Protein AF-A0A4P9WZ65-F1 (afdb_monomer_lite)

InterPro domains:
  IPR007653 Signal peptidase complex subunit 3 [PF04573] (3-89)
  IPR007653 Signal peptidase complex subunit 3 [PTHR12804] (3-89)

pLDDT: mean 87.46, std 10.68, range [58.69, 96.69]

Radius of gyration: 15.25 Å; chains: 1; bounding box: 38×19×44 Å

Structure (mmCIF, N/CA/C/O backbone):
data_AF-A0A4P9WZ65-F1
#
_entry.id   AF-A0A4P9WZ65-F1
#
loop_
_atom_site.group_PDB
_atom_site.id
_atom_site.type_symbol
_atom_site.label_atom_id
_atom_site.label_alt_id
_atom_site.label_comp_id
_atom_site.label_asym_id
_atom_site.label_entity_id
_atom_site.label_seq_id
_atom_site.pdbx_PDB_ins_code
_atom_site.Cartn_x
_atom_site.Cartn_y
_atom_site.Cartn_z
_atom_site.occupancy
_atom_site.B_iso_or_equiv
_atom_site.auth_seq_id
_atom_site.auth_comp_id
_atom_site.auth_asym_id
_atom_site.auth_atom_id
_atom_site.pdbx_PDB_model_num
ATOM 1 N N . VAL A 1 1 ? 3.921 7.017 -14.989 1.00 77.25 1 VAL A N 1
ATOM 2 C CA . VAL A 1 1 ? 3.384 5.637 -14.981 1.00 77.25 1 VAL A CA 1
ATOM 3 C C . VAL A 1 1 ? 1.982 5.686 -14.401 1.00 77.25 1 VAL A C 1
ATOM 5 O O . VAL A 1 1 ? 1.767 6.466 -13.479 1.00 77.25 1 VAL A O 1
ATOM 8 N N . TRP A 1 2 ? 1.046 4.935 -14.978 1.00 88.38 2 TRP A N 1
ATOM 9 C CA . TRP A 1 2 ? -0.325 4.812 -14.478 1.00 88.38 2 TRP A CA 1
ATOM 10 C C . TRP A 1 2 ? -0.611 3.341 -14.198 1.00 88.38 2 TRP A C 1
ATOM 12 O O . TRP A 1 2 ? -0.175 2.495 -14.978 1.00 88.38 2 TRP A O 1
ATOM 22 N N . PHE A 1 3 ? -1.329 3.039 -13.122 1.00 90.50 3 PHE A N 1
ATOM 23 C CA . PHE A 1 3 ? -1.683 1.666 -12.768 1.00 90.50 3 PHE A CA 1
ATOM 24 C C . PHE A 1 3 ? -3.120 1.566 -12.255 1.00 90.50 3 PHE A C 1
ATOM 26 O O . PHE A 1 3 ? -3.743 2.562 -11.885 1.00 90.50 3 PHE A O 1
ATOM 33 N N . ASN A 1 4 ? -3.644 0.343 -12.268 1.00 93.38 4 ASN A N 1
ATOM 34 C CA . ASN A 1 4 ? -4.906 -0.007 -11.632 1.00 93.38 4 ASN A CA 1
ATOM 35 C C . ASN A 1 4 ? -4.603 -0.952 -10.470 1.00 93.38 4 ASN A C 1
ATOM 37 O O . ASN A 1 4 ? -3.708 -1.790 -10.584 1.00 93.38 4 ASN A O 1
ATOM 41 N N . LEU A 1 5 ? -5.350 -0.829 -9.380 1.00 93.81 5 LEU A N 1
ATOM 42 C CA . LEU A 1 5 ? -5.218 -1.669 -8.198 1.00 93.81 5 LEU A CA 1
ATOM 43 C C . LEU A 1 5 ? -6.611 -2.046 -7.695 1.00 93.81 5 LEU A C 1
ATOM 45 O O . LEU A 1 5 ? -7.410 -1.160 -7.407 1.00 93.81 5 LEU A O 1
ATOM 49 N N . ASP A 1 6 ? -6.885 -3.342 -7.567 1.00 95.50 6 ASP A N 1
ATOM 50 C CA . ASP A 1 6 ? -8.035 -3.859 -6.817 1.00 95.50 6 ASP A CA 1
ATOM 51 C C . ASP A 1 6 ? -7.503 -4.816 -5.752 1.00 95.50 6 ASP A C 1
ATOM 53 O O . ASP A 1 6 ? -6.991 -5.890 -6.071 1.00 95.50 6 ASP A O 1
ATOM 57 N N . ALA A 1 7 ? -7.554 -4.385 -4.496 1.00 94.44 7 ALA A N 1
ATOM 58 C CA . ALA A 1 7 ? -7.049 -5.142 -3.363 1.00 94.44 7 ALA A CA 1
ATOM 59 C C . ALA A 1 7 ? -8.018 -5.057 -2.184 1.00 94.44 7 ALA A C 1
ATOM 61 O O . ALA A 1 7 ? -8.517 -3.988 -1.824 1.00 94.44 7 ALA A O 1
ATOM 62 N N . ASP A 1 8 ? -8.264 -6.207 -1.562 1.00 95.88 8 ASP A N 1
ATOM 63 C CA . ASP A 1 8 ? -9.082 -6.315 -0.363 1.00 95.88 8 ASP A CA 1
ATOM 64 C C . ASP A 1 8 ? -8.194 -6.559 0.855 1.00 95.88 8 ASP A C 1
ATOM 66 O O . ASP A 1 8 ? -7.736 -7.675 1.099 1.00 95.88 8 ASP A O 1
ATOM 70 N N . LEU A 1 9 ? -7.935 -5.492 1.608 1.00 95.56 9 LEU A N 1
ATOM 71 C CA . LEU A 1 9 ? -7.079 -5.520 2.788 1.00 95.56 9 LEU A CA 1
ATOM 72 C C . LEU A 1 9 ? -7.871 -5.652 4.093 1.00 95.56 9 LEU A C 1
ATOM 74 O O . LEU A 1 9 ? -7.275 -5.706 5.168 1.00 95.56 9 LEU A O 1
ATOM 78 N N . ARG A 1 10 ? -9.207 -5.737 4.023 1.00 96.06 10 ARG A N 1
ATOM 79 C CA . ARG A 1 10 ? -10.078 -5.893 5.199 1.00 96.06 10 ARG A CA 1
ATOM 80 C C . ARG A 1 10 ? -9.684 -7.076 6.097 1.00 96.06 10 ARG A C 1
ATOM 82 O O . ARG A 1 10 ? -9.712 -6.885 7.310 1.00 96.06 10 ARG A O 1
ATOM 89 N N . PRO A 1 11 ? -9.257 -8.247 5.573 1.00 95.69 11 PRO A N 1
ATOM 90 C CA . PRO A 1 11 ? -8.854 -9.375 6.419 1.00 95.69 11 PRO A CA 1
ATOM 91 C C . PRO A 1 11 ? -7.640 -9.105 7.323 1.00 95.69 11 PRO A C 1
ATOM 93 O O . PRO A 1 11 ? -7.439 -9.829 8.292 1.00 95.69 11 PRO A O 1
ATOM 96 N N . TRP A 1 12 ? -6.837 -8.076 7.028 1.00 93.00 12 TRP A N 1
ATOM 97 C CA . TRP A 1 12 ? -5.644 -7.716 7.808 1.00 93.00 12 TRP A CA 1
ATOM 98 C C . TRP A 1 12 ? -5.939 -6.778 8.983 1.00 93.00 12 TRP A C 1
ATOM 100 O O . TRP A 1 12 ? -5.055 -6.496 9.796 1.00 93.00 12 TRP A O 1
ATOM 110 N N . PHE A 1 13 ? -7.176 -6.297 9.101 1.00 94.06 13 PHE A N 1
ATOM 111 C CA . PHE A 1 13 ? -7.615 -5.543 10.263 1.00 94.06 13 PHE A CA 1
ATOM 112 C C . PHE A 1 13 ? -8.167 -6.484 11.331 1.00 94.06 13 PHE A C 1
ATOM 114 O O . PHE A 1 13 ? -9.197 -7.130 11.156 1.00 94.06 13 PHE A O 1
ATOM 121 N N . HIS A 1 14 ? -7.490 -6.511 12.473 1.00 92.62 14 HIS A N 1
ATOM 122 C CA . HIS A 1 14 ? -7.970 -7.137 13.698 1.00 92.62 14 HIS A CA 1
ATOM 123 C C . HIS A 1 14 ? -7.834 -6.158 14.868 1.00 92.62 14 HIS A C 1
ATOM 125 O O . HIS A 1 14 ? -7.410 -5.017 14.695 1.00 92.62 14 HIS A O 1
ATOM 131 N N . TRP A 1 15 ? -8.180 -6.601 16.079 1.00 93.12 15 TRP A N 1
ATOM 132 C CA . TRP A 1 15 ? -8.214 -5.754 17.279 1.00 93.12 15 TRP A CA 1
ATOM 133 C C . TRP A 1 15 ? -6.903 -4.999 17.572 1.00 93.12 15 TRP A C 1
ATOM 135 O O . TRP A 1 15 ? -6.944 -3.948 18.201 1.00 93.12 15 TRP A O 1
ATOM 145 N N . ASN A 1 16 ? -5.752 -5.512 17.118 1.00 93.75 16 ASN A N 1
ATOM 146 C CA . ASN A 1 16 ? -4.445 -4.886 17.332 1.00 93.75 16 ASN A CA 1
ATOM 147 C C . ASN A 1 16 ? -3.943 -4.115 16.100 1.00 93.75 16 ASN A C 1
ATOM 149 O O . ASN A 1 16 ? -2.864 -3.548 16.169 1.00 93.75 16 ASN A O 1
ATOM 153 N N . THR A 1 17 ? -4.669 -4.062 14.980 1.00 95.19 17 THR A N 1
ATOM 154 C CA . THR A 1 17 ? -4.218 -3.329 13.785 1.00 95.19 17 THR A CA 1
ATOM 155 C C . THR A 1 17 ? -4.515 -1.840 13.945 1.00 95.19 17 THR A C 1
ATOM 157 O O . THR A 1 17 ? -5.677 -1.435 13.975 1.00 95.19 17 THR A O 1
ATOM 160 N N . LYS A 1 18 ? -3.469 -1.010 14.020 1.00 95.06 18 LYS A N 1
ATOM 161 C CA . LYS A 1 18 ? -3.598 0.454 14.020 1.00 95.06 18 LYS A CA 1
ATOM 162 C C . LYS A 1 18 ? -3.764 1.002 12.615 1.00 95.06 18 LYS A C 1
ATOM 164 O O . LYS A 1 18 ? -4.636 1.824 12.362 1.00 95.06 18 LYS A O 1
ATOM 169 N N . GLN A 1 19 ? -2.888 0.569 11.720 1.00 96.19 19 GLN A N 1
ATOM 170 C CA . GLN A 1 19 ? -2.875 0.992 10.328 1.00 96.19 19 GLN A CA 1
ATOM 171 C C . GLN A 1 19 ? -2.153 -0.052 9.481 1.00 96.19 19 GLN A C 1
ATOM 173 O O . GLN A 1 19 ? -1.278 -0.770 9.9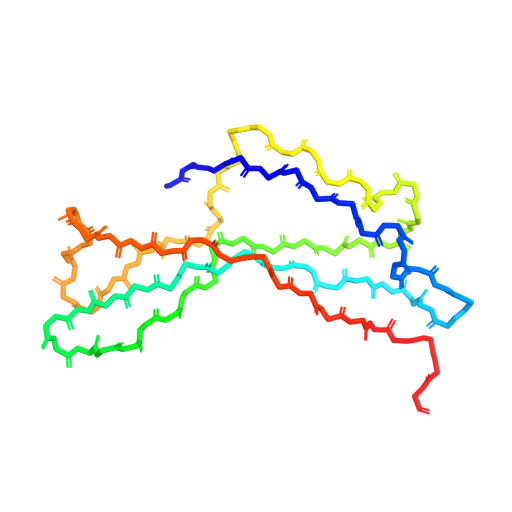69 1.00 96.19 19 GLN A O 1
ATOM 178 N N . 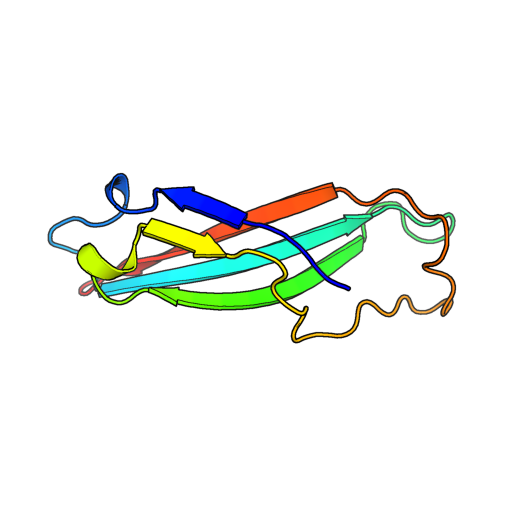LEU A 1 20 ? -2.49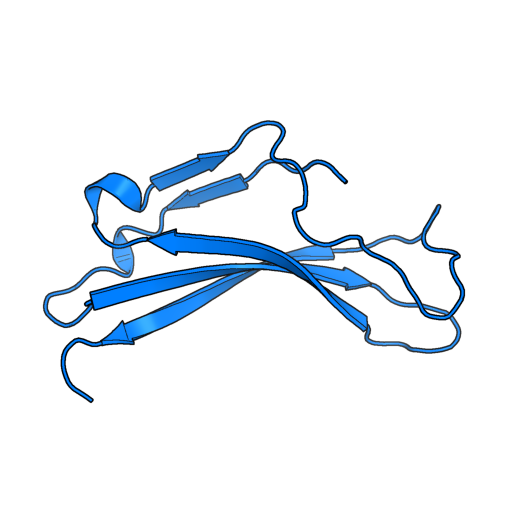5 -0.102 8.200 1.00 96.56 20 LEU A N 1
ATOM 179 C CA . LEU A 1 20 ? -1.707 -0.789 7.187 1.00 96.56 20 LEU A CA 1
ATOM 180 C C . LEU A 1 20 ? -0.951 0.261 6.386 1.00 96.56 20 LEU A C 1
ATOM 182 O O . LEU A 1 20 ? -1.554 1.211 5.885 1.00 96.56 20 LEU A O 1
ATOM 186 N N . HIS A 1 21 ? 0.358 0.089 6.263 1.00 96.69 21 HIS A N 1
ATOM 187 C CA . HIS A 1 21 ? 1.155 0.856 5.317 1.00 96.69 21 HIS A CA 1
ATOM 188 C C . HIS A 1 21 ? 1.289 0.033 4.041 1.00 96.69 21 HIS A C 1
ATOM 190 O O . HIS A 1 21 ? 1.929 -1.014 4.057 1.00 96.69 21 HIS A O 1
ATOM 196 N N . VAL A 1 22 ? 0.628 0.469 2.974 1.00 96.44 22 VAL A N 1
ATOM 197 C CA . VAL A 1 22 ? 0.521 -0.247 1.702 1.00 96.44 22 VAL A CA 1
ATOM 198 C C . VAL A 1 22 ? 1.385 0.463 0.680 1.00 96.44 22 VAL A C 1
ATOM 200 O O . VAL A 1 22 ? 1.350 1.686 0.606 1.00 96.44 22 VAL A O 1
ATOM 203 N N . TYR A 1 23 ? 2.133 -0.282 -0.121 1.00 95.62 23 TYR A N 1
ATOM 204 C CA . TYR A 1 23 ? 3.001 0.293 -1.134 1.00 95.62 23 TYR A CA 1
ATOM 205 C C . TYR A 1 23 ? 3.030 -0.579 -2.389 1.00 95.62 23 TYR A C 1
ATOM 207 O O . TYR A 1 23 ? 2.968 -1.808 -2.341 1.00 95.62 23 TYR A O 1
ATOM 215 N N . ALA A 1 24 ? 3.063 0.083 -3.541 1.00 94.50 24 ALA A N 1
ATOM 216 C CA . ALA A 1 24 ? 3.158 -0.551 -4.842 1.00 94.50 24 ALA A CA 1
ATOM 217 C C . ALA A 1 24 ? 4.611 -0.502 -5.316 1.00 94.50 24 ALA A C 1
ATOM 219 O O . ALA A 1 24 ? 5.202 0.575 -5.435 1.00 94.50 24 ALA A O 1
ATOM 220 N N . VAL A 1 25 ? 5.174 -1.670 -5.603 1.00 93.19 25 VAL A N 1
ATOM 221 C CA . VAL A 1 25 ? 6.575 -1.856 -5.981 1.00 93.19 25 VAL A CA 1
ATOM 222 C C . VAL A 1 25 ? 6.641 -2.341 -7.417 1.00 93.19 25 VAL A C 1
ATOM 224 O O . VAL A 1 25 ? 5.976 -3.303 -7.791 1.00 93.19 25 VAL A O 1
ATOM 227 N N . VAL A 1 26 ? 7.459 -1.696 -8.238 1.00 90.31 26 VAL A N 1
ATOM 228 C CA . VAL A 1 26 ? 7.809 -2.207 -9.562 1.00 90.31 26 VAL A CA 1
ATOM 229 C C . VAL A 1 26 ? 9.144 -2.923 -9.448 1.00 90.31 26 VAL A C 1
ATOM 231 O O . VAL A 1 26 ? 10.165 -2.291 -9.182 1.00 90.31 26 VAL A O 1
ATOM 234 N N . ALA A 1 27 ? 9.122 -4.234 -9.666 1.00 89.06 27 ALA A N 1
ATOM 235 C CA . ALA A 1 27 ? 10.306 -5.073 -9.764 1.00 89.06 27 ALA A CA 1
ATOM 236 C C . ALA A 1 27 ? 10.668 -5.279 -11.239 1.00 89.06 27 ALA A C 1
ATOM 238 O O . ALA A 1 27 ? 9.824 -5.713 -12.027 1.00 89.06 27 ALA A O 1
ATOM 239 N N . PHE A 1 28 ? 11.896 -4.964 -11.635 1.00 86.56 28 PHE A N 1
ATOM 240 C CA . PHE A 1 28 ? 12.359 -5.101 -13.016 1.00 86.56 28 PHE A CA 1
ATOM 241 C C . PHE A 1 28 ? 13.840 -5.470 -13.080 1.00 86.56 28 PHE A C 1
ATOM 243 O O . PHE A 1 28 ? 14.628 -5.183 -12.177 1.00 86.56 28 PHE A O 1
ATOM 250 N N . GLU A 1 29 ? 14.223 -6.090 -14.189 1.00 84.50 29 GLU A N 1
ATOM 251 C CA . GLU A 1 29 ? 15.596 -6.513 -14.442 1.00 84.50 29 GLU A CA 1
ATOM 252 C C . GLU A 1 29 ? 16.239 -5.600 -15.487 1.00 84.50 29 GLU A C 1
ATOM 254 O O . GLU A 1 29 ? 15.608 -5.215 -16.475 1.00 84.50 29 GLU A O 1
ATOM 259 N N . THR A 1 30 ? 17.506 -5.252 -15.277 1.00 79.81 30 THR A N 1
ATOM 260 C CA . THR A 1 30 ? 18.331 -4.534 -16.252 1.00 79.81 30 THR A CA 1
ATOM 261 C C . THR A 1 30 ? 19.570 -5.364 -16.582 1.00 79.81 30 THR A C 1
ATOM 263 O O . THR A 1 30 ? 20.000 -6.179 -15.764 1.00 79.81 30 THR A O 1
ATOM 266 N N . PRO A 1 31 ? 20.197 -5.171 -17.757 1.00 78.88 31 PRO A N 1
ATOM 267 C CA . PRO A 1 31 ? 21.432 -5.881 -18.099 1.00 78.88 31 PRO A CA 1
ATOM 268 C C . PRO A 1 31 ? 22.573 -5.663 -17.092 1.00 78.88 31 PRO A C 1
ATOM 270 O O . PRO A 1 31 ? 23.478 -6.485 -17.004 1.00 78.88 31 PRO A O 1
ATOM 273 N N . GLN A 1 32 ? 22.554 -4.544 -16.362 1.00 76.38 32 GLN A N 1
ATOM 274 C CA . GLN A 1 32 ? 23.546 -4.194 -15.346 1.00 76.38 32 GLN A CA 1
ATOM 275 C C . GLN A 1 32 ? 23.177 -4.725 -13.954 1.00 76.38 32 GLN A C 1
ATOM 277 O O . GLN A 1 32 ? 24.070 -5.068 -13.180 1.00 76.38 32 GLN A O 1
ATOM 282 N N . HIS A 1 33 ? 21.881 -4.806 -13.633 1.00 76.62 33 HIS A N 1
ATOM 283 C CA . HIS A 1 33 ? 21.379 -5.219 -12.326 1.00 76.62 33 HIS A CA 1
ATOM 284 C C . HIS A 1 33 ? 20.175 -6.157 -12.472 1.00 76.62 33 HIS A C 1
ATOM 286 O O . HIS A 1 33 ? 19.093 -5.757 -12.899 1.00 76.62 33 HIS A O 1
ATOM 292 N N . HIS A 1 34 ? 20.350 -7.406 -12.041 1.00 75.88 34 HIS A N 1
ATOM 293 C CA . HIS A 1 34 ? 19.330 -8.458 -12.132 1.00 75.88 34 HIS A CA 1
ATOM 294 C C . HIS A 1 34 ? 18.173 -8.322 -11.127 1.00 75.88 34 HIS A C 1
ATOM 296 O O . HIS A 1 34 ? 17.245 -9.117 -11.170 1.00 75.88 34 HIS A O 1
ATOM 302 N N . SER A 1 35 ? 18.210 -7.352 -10.211 1.00 82.06 35 SER A N 1
ATOM 303 C CA . SER A 1 35 ? 17.141 -7.142 -9.231 1.00 82.06 35 SER A CA 1
ATOM 304 C C . SER A 1 35 ? 17.045 -5.665 -8.878 1.00 82.06 35 SER A C 1
ATOM 306 O O . SER A 1 35 ? 17.811 -5.181 -8.047 1.00 82.06 35 SER A O 1
ATOM 308 N N . ASN A 1 36 ? 16.112 -4.954 -9.510 1.00 84.88 36 ASN A N 1
ATOM 309 C CA . ASN A 1 36 ? 15.774 -3.580 -9.151 1.00 84.88 36 ASN A CA 1
ATOM 310 C C . ASN A 1 36 ? 14.329 -3.531 -8.670 1.00 84.88 36 ASN A C 1
ATOM 312 O O . ASN A 1 36 ? 13.433 -4.049 -9.337 1.00 84.88 36 ASN A O 1
ATOM 316 N N . GLU A 1 37 ? 14.107 -2.877 -7.537 1.00 89.31 37 GLU A N 1
ATOM 317 C CA . GLU A 1 37 ? 12.784 -2.676 -6.957 1.00 89.31 37 GLU A CA 1
ATOM 318 C C . GLU A 1 37 ? 12.617 -1.200 -6.620 1.00 89.31 37 GLU A C 1
ATOM 320 O O . GLU A 1 37 ? 13.459 -0.596 -5.956 1.00 89.31 37 GLU A O 1
ATOM 325 N N . ILE A 1 38 ? 11.543 -0.599 -7.127 1.00 88.75 38 ILE A N 1
ATOM 326 C CA . ILE A 1 38 ? 11.235 0.813 -6.909 1.00 88.75 38 ILE A CA 1
ATOM 327 C C . ILE A 1 38 ? 9.802 0.918 -6.404 1.00 88.75 38 ILE A C 1
ATOM 329 O O . ILE A 1 38 ? 8.871 0.453 -7.063 1.00 88.75 38 ILE A O 1
ATOM 333 N N . VAL A 1 39 ? 9.620 1.567 -5.255 1.00 92.19 39 VAL A N 1
ATOM 334 C CA . VAL A 1 39 ? 8.295 1.963 -4.767 1.00 92.19 39 VAL A CA 1
ATOM 335 C C . VAL A 1 39 ? 7.787 3.108 -5.635 1.00 92.19 39 VAL A C 1
ATOM 337 O O . VAL A 1 39 ? 8.474 4.111 -5.805 1.00 92.19 39 VAL A O 1
ATOM 340 N N . ILE A 1 40 ? 6.593 2.958 -6.199 1.00 92.50 40 ILE A N 1
ATOM 341 C CA . ILE A 1 40 ? 5.996 3.951 -7.104 1.00 92.50 40 ILE A CA 1
ATOM 342 C C . ILE A 1 40 ? 4.813 4.694 -6.493 1.00 92.50 40 ILE A C 1
ATOM 344 O O . ILE A 1 40 ? 4.380 5.706 -7.043 1.00 92.50 40 ILE A O 1
ATOM 348 N N . TRP A 1 41 ? 4.262 4.174 -5.403 1.00 95.00 41 TRP A N 1
ATOM 349 C CA . TRP A 1 41 ? 3.088 4.700 -4.724 1.00 95.00 41 TRP A CA 1
ATOM 350 C C . TRP A 1 41 ? 2.994 4.074 -3.337 1.00 95.00 41 TRP A C 1
ATOM 352 O O . TRP A 1 41 ? 3.260 2.877 -3.198 1.00 95.00 41 TRP A O 1
ATOM 362 N N . ASP A 1 42 ? 2.567 4.852 -2.353 1.00 95.44 42 ASP A N 1
ATOM 363 C CA . ASP A 1 42 ? 2.233 4.370 -1.021 1.00 95.44 42 ASP A CA 1
ATOM 364 C C . ASP A 1 42 ? 0.914 4.965 -0.526 1.00 95.44 42 ASP A C 1
ATOM 366 O O . ASP A 1 42 ? 0.398 5.953 -1.046 1.00 95.44 42 ASP A O 1
ATOM 370 N N . HIS A 1 43 ? 0.312 4.292 0.449 1.00 95.38 43 HIS A N 1
ATOM 371 C CA . HIS A 1 43 ? -0.911 4.738 1.088 1.00 95.38 43 HIS A CA 1
ATOM 372 C C . HIS A 1 43 ? -1.069 4.117 2.468 1.00 95.38 43 HIS A C 1
ATOM 374 O O . HIS A 1 43 ? -0.860 2.918 2.678 1.00 95.38 43 HIS A O 1
ATOM 380 N N . ILE A 1 44 ? -1.521 4.933 3.416 1.00 96.38 44 ILE A N 1
ATOM 381 C CA . ILE A 1 44 ? -1.819 4.492 4.774 1.00 96.38 44 ILE A CA 1
ATOM 382 C C . ILE A 1 44 ? -3.321 4.249 4.894 1.00 96.38 44 ILE A C 1
ATOM 384 O O . ILE A 1 44 ? -4.129 5.169 4.794 1.00 96.38 44 ILE A O 1
ATOM 388 N N . VAL A 1 45 ? -3.699 3.001 5.153 1.00 96.50 45 VAL A N 1
ATOM 389 C CA . VAL A 1 45 ? -5.081 2.623 5.458 1.00 96.50 45 VAL A CA 1
ATOM 390 C C . VAL A 1 45 ? -5.247 2.596 6.972 1.00 96.50 45 VAL A C 1
ATOM 392 O O . VAL A 1 45 ? -4.550 1.849 7.658 1.00 96.50 45 VAL A O 1
ATOM 395 N N . THR A 1 46 ? -6.173 3.396 7.502 1.00 94.88 46 THR A N 1
ATOM 396 C CA . THR A 1 46 ? -6.363 3.543 8.960 1.00 94.88 46 THR A CA 1
ATOM 397 C C . THR A 1 46 ? -7.621 2.861 9.496 1.00 94.88 46 THR A C 1
ATOM 399 O O . THR A 1 46 ? -7.753 2.693 10.705 1.00 94.88 46 THR A O 1
ATOM 402 N N . SER A 1 47 ? -8.537 2.424 8.627 1.00 93.25 47 SER A N 1
ATOM 403 C CA . SER A 1 47 ? -9.769 1.742 9.035 1.00 93.25 47 SER A CA 1
ATOM 404 C C . SER A 1 47 ? -10.196 0.648 8.053 1.00 93.25 47 SER A C 1
ATOM 406 O O . SER A 1 47 ? -9.817 0.659 6.880 1.00 93.25 47 SER A O 1
ATOM 408 N N . VAL A 1 48 ? -11.035 -0.281 8.528 1.00 93.62 48 VAL A N 1
ATOM 409 C CA . VAL A 1 48 ? -11.608 -1.375 7.718 1.00 93.62 48 VAL A CA 1
ATOM 410 C C . VAL A 1 48 ? -12.428 -0.837 6.546 1.00 93.62 48 VAL A C 1
ATOM 412 O O . VAL A 1 48 ? -12.350 -1.374 5.443 1.00 93.62 48 VAL A O 1
ATOM 415 N N . 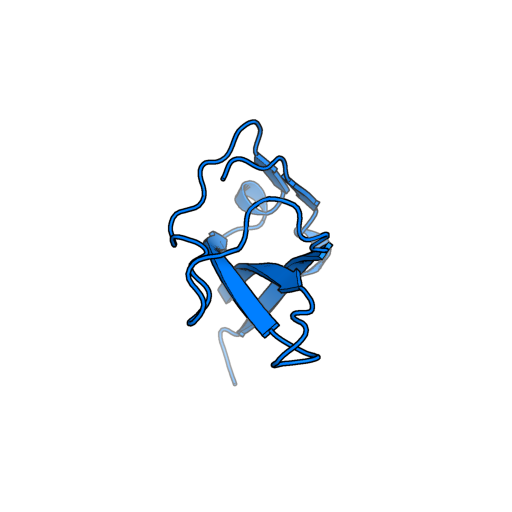ASP A 1 49 ? -13.165 0.254 6.761 1.00 92.69 49 ASP A N 1
ATOM 416 C CA . ASP A 1 49 ? -13.991 0.888 5.727 1.00 92.69 49 ASP A CA 1
ATOM 417 C C . ASP A 1 49 ? -13.144 1.432 4.567 1.00 92.69 49 ASP A C 1
ATOM 419 O O . ASP A 1 49 ? -13.596 1.470 3.425 1.00 92.69 49 ASP A O 1
ATOM 423 N N . GLN A 1 50 ? -11.887 1.798 4.843 1.00 92.75 50 GLN A N 1
ATOM 424 C CA . GLN A 1 50 ? -10.913 2.260 3.850 1.00 92.75 50 GLN A CA 1
ATOM 425 C C . GLN A 1 50 ? -10.058 1.123 3.266 1.00 92.75 50 GLN A C 1
ATOM 427 O O . GLN A 1 50 ? -9.250 1.356 2.369 1.00 92.75 50 GLN A O 1
ATOM 432 N N . ALA A 1 51 ? -10.204 -0.110 3.759 1.00 94.06 51 ALA A N 1
ATOM 433 C CA . ALA A 1 51 ? -9.328 -1.227 3.411 1.00 94.06 51 ALA A CA 1
ATOM 434 C C . ALA A 1 51 ? -9.693 -1.937 2.098 1.00 94.06 51 ALA A C 1
ATOM 436 O O . ALA A 1 51 ? -9.001 -2.873 1.698 1.00 94.06 51 ALA A O 1
ATOM 437 N N . ARG A 1 52 ? -10.747 -1.501 1.396 1.00 96.06 52 ARG A N 1
ATOM 438 C CA . ARG A 1 52 ? -11.007 -1.912 0.011 1.00 96.06 52 ARG A CA 1
ATOM 439 C C . ARG A 1 52 ? -10.403 -0.883 -0.943 1.00 96.06 52 ARG A C 1
ATOM 441 O O . ARG A 1 52 ? -10.983 0.173 -1.171 1.00 96.06 52 ARG A O 1
ATOM 448 N N . LEU A 1 53 ? -9.247 -1.205 -1.515 1.00 94.19 53 LEU A N 1
ATOM 449 C CA . LEU A 1 53 ? -8.555 -0.334 -2.460 1.00 94.19 53 LEU A CA 1
ATOM 450 C C . LEU A 1 53 ? -9.018 -0.658 -3.878 1.00 94.19 53 LEU A C 1
ATOM 452 O O . LEU A 1 53 ? -8.744 -1.742 -4.382 1.00 94.19 53 LEU A O 1
ATOM 456 N N . GLN A 1 54 ? -9.717 0.281 -4.511 1.00 95.00 54 GLN A N 1
ATOM 457 C CA . GLN A 1 54 ? -10.144 0.198 -5.909 1.00 95.00 54 GLN A CA 1
ATOM 458 C C . GLN A 1 54 ? -9.676 1.454 -6.639 1.00 95.00 54 GLN A C 1
ATOM 460 O O . GLN A 1 54 ? -10.395 2.446 -6.746 1.00 95.00 54 GLN A O 1
ATOM 465 N N . LEU A 1 55 ? -8.431 1.425 -7.103 1.00 93.56 55 LEU A N 1
ATOM 466 C CA . LEU A 1 55 ? -7.802 2.534 -7.800 1.00 93.56 55 LEU A CA 1
ATOM 467 C C . LEU A 1 55 ? -7.811 2.260 -9.299 1.00 93.56 55 LEU A C 1
ATOM 469 O O . LEU A 1 55 ? -7.276 1.258 -9.775 1.00 93.56 55 LEU A O 1
ATOM 473 N N . SER A 1 56 ? -8.393 3.181 -10.056 1.00 93.69 56 SER A N 1
ATOM 474 C CA . SER A 1 56 ? -8.374 3.157 -11.515 1.00 93.69 56 SER A CA 1
ATOM 475 C C . SER A 1 56 ? -7.583 4.347 -12.030 1.00 93.69 56 SER A C 1
ATOM 477 O O . SER A 1 56 ? -7.881 5.478 -11.647 1.00 93.69 56 SER A O 1
ATOM 479 N N . LYS A 1 57 ? -6.623 4.112 -12.929 1.00 92.06 57 LYS A N 1
ATOM 480 C CA . LYS A 1 57 ? -5.729 5.149 -13.462 1.00 92.06 57 LYS A CA 1
ATOM 481 C C . LYS A 1 57 ? -5.069 5.939 -12.325 1.00 92.06 57 LYS A C 1
ATOM 483 O O . LYS A 1 57 ? -5.071 7.167 -12.341 1.00 92.06 57 LYS A O 1
ATOM 488 N N . GLN A 1 58 ? -4.494 5.242 -11.349 1.00 92.94 58 GLN A N 1
ATOM 489 C CA . GLN A 1 58 ? -3.683 5.880 -10.321 1.00 92.94 58 GLN A CA 1
ATOM 490 C C . GLN A 1 58 ? -2.356 6.313 -10.932 1.00 92.94 58 GLN A C 1
ATOM 492 O O . GLN A 1 58 ? -1.693 5.534 -11.622 1.00 92.94 58 GLN A O 1
ATOM 497 N N . LYS A 1 59 ? -1.971 7.566 -10.698 1.00 90.12 59 LYS A N 1
ATOM 498 C CA . LYS A 1 59 ? -0.666 8.076 -11.109 1.00 90.12 59 LYS A CA 1
ATOM 499 C C . LYS A 1 59 ? 0.380 7.625 -10.091 1.00 90.12 59 LYS A C 1
ATOM 501 O O . LYS A 1 59 ? 0.162 7.771 -8.894 1.00 90.12 59 LYS A O 1
ATOM 506 N N . ALA A 1 60 ? 1.509 7.112 -10.573 1.00 88.31 60 ALA A N 1
ATOM 507 C CA . ALA A 1 60 ? 2.676 6.886 -9.726 1.00 88.31 60 ALA A CA 1
ATOM 508 C C . ALA A 1 60 ? 3.150 8.214 -9.108 1.00 88.31 60 ALA A C 1
ATOM 510 O O . ALA A 1 60 ? 3.280 9.215 -9.822 1.00 88.31 60 ALA A O 1
ATOM 511 N N . GLU A 1 61 ? 3.400 8.204 -7.804 1.00 87.12 61 GLU A N 1
ATOM 512 C CA . GLU A 1 61 ? 3.920 9.337 -7.036 1.00 87.12 61 GLU A CA 1
ATOM 513 C C . GLU A 1 61 ? 5.421 9.490 -7.253 1.00 87.12 61 GLU A C 1
ATOM 515 O O . GLU A 1 61 ? 5.905 10.586 -7.541 1.00 87.12 61 GLU A O 1
ATOM 520 N N . TYR A 1 62 ? 6.140 8.369 -7.223 1.00 83.81 62 TYR A N 1
ATOM 521 C CA . TYR A 1 62 ? 7.571 8.339 -7.470 1.00 83.81 62 TYR A CA 1
ATOM 522 C C . TYR A 1 62 ? 7.862 7.988 -8.927 1.00 83.81 62 TYR A C 1
ATOM 524 O O . TYR A 1 62 ? 7.281 7.074 -9.525 1.00 83.81 62 TYR A O 1
ATOM 532 N N . LEU A 1 63 ? 8.770 8.757 -9.526 1.00 73.50 63 LEU A N 1
ATOM 533 C CA . LEU A 1 63 ? 9.251 8.500 -10.874 1.00 73.50 63 LEU A CA 1
ATOM 534 C C . LEU A 1 63 ? 10.093 7.227 -10.864 1.00 73.50 63 LEU A C 1
ATOM 536 O O . LEU A 1 63 ? 11.089 7.132 -10.154 1.00 73.50 63 LEU A O 1
ATOM 540 N N . VAL A 1 64 ? 9.719 6.270 -11.708 1.00 69.62 64 VAL A N 1
ATOM 541 C CA . VAL A 1 64 ? 10.599 5.147 -12.025 1.00 69.62 64 VAL A CA 1
ATOM 542 C C . VAL A 1 64 ? 11.733 5.729 -12.865 1.00 69.62 64 VAL A C 1
ATOM 544 O O . VAL A 1 64 ? 11.507 6.142 -14.005 1.00 69.62 64 VAL A O 1
ATOM 547 N N . SER A 1 65 ? 12.930 5.826 -12.292 1.00 65.94 65 SER A N 1
ATOM 548 C CA . SER A 1 65 ? 14.157 6.185 -13.004 1.00 65.94 65 SER A CA 1
ATOM 549 C C . SER A 1 65 ? 15.255 5.202 -12.623 1.00 65.94 65 SER A C 1
ATOM 551 O O . SER A 1 65 ? 15.634 5.128 -11.459 1.00 65.94 65 SER A O 1
ATOM 553 N N . ASP A 1 66 ? 15.752 4.455 -13.602 1.00 65.88 66 ASP A N 1
ATOM 554 C CA . ASP A 1 66 ? 16.963 3.655 -13.448 1.00 65.88 66 ASP A CA 1
ATOM 555 C C . ASP A 1 66 ? 18.199 4.544 -13.663 1.00 65.88 66 ASP A C 1
ATOM 557 O O . ASP A 1 66 ? 18.122 5.555 -14.369 1.00 65.88 66 ASP A O 1
ATOM 561 N N . ILE A 1 67 ? 19.339 4.148 -13.096 1.00 60.22 67 ILE A N 1
ATOM 562 C CA . ILE A 1 67 ? 20.647 4.814 -13.222 1.00 60.22 67 ILE A CA 1
ATOM 563 C C . ILE A 1 67 ? 21.028 4.982 -14.702 1.00 60.22 67 ILE A C 1
ATOM 565 O O . ILE A 1 67 ? 21.657 5.966 -15.085 1.00 60.22 67 ILE A O 1
ATOM 569 N N . ALA A 1 68 ? 20.599 4.053 -15.562 1.00 58.69 68 ALA A N 1
ATOM 570 C CA . ALA A 1 68 ? 20.838 4.111 -17.000 1.00 58.69 68 ALA A CA 1
ATOM 571 C C . ALA A 1 68 ? 19.837 4.994 -17.779 1.00 58.69 68 ALA A C 1
ATOM 573 O O . ALA A 1 68 ? 19.950 5.092 -19.002 1.00 58.69 68 ALA A O 1
ATOM 574 N N . HIS A 1 69 ? 18.840 5.601 -17.118 1.00 58.91 69 HIS A N 1
ATOM 575 C CA . HIS A 1 69 ? 17.751 6.401 -17.707 1.00 58.91 69 HIS A CA 1
ATOM 576 C C . HIS A 1 69 ? 16.987 5.719 -18.867 1.00 58.91 69 HIS A C 1
ATOM 578 O O . HIS A 1 69 ? 16.302 6.382 -19.647 1.00 58.91 69 HIS A O 1
ATOM 584 N N . LYS A 1 70 ? 17.068 4.387 -18.985 1.00 60.41 70 LYS A N 1
ATOM 585 C CA . LYS A 1 70 ? 16.486 3.585 -20.074 1.00 60.41 70 LYS A CA 1
ATOM 586 C C . LYS A 1 70 ? 15.512 2.546 -19.527 1.00 60.41 70 LYS A C 1
ATOM 588 O O . LYS A 1 70 ? 15.785 1.355 -19.527 1.00 60.41 70 LYS A O 1
ATOM 593 N N . LEU A 1 71 ? 14.355 3.015 -19.072 1.00 64.69 71 LEU A N 1
ATOM 594 C CA . LEU A 1 71 ? 13.269 2.144 -18.603 1.00 64.69 71 LEU A CA 1
ATOM 595 C C . LEU A 1 71 ? 12.245 1.810 -19.696 1.00 64.69 71 LEU A C 1
ATOM 597 O O . LEU A 1 71 ? 11.394 0.942 -19.517 1.00 64.69 71 LEU A O 1
ATOM 601 N N . SER A 1 72 ? 12.298 2.507 -20.835 1.00 65.94 72 SER A N 1
ATOM 602 C CA . SER A 1 72 ? 11.388 2.270 -21.954 1.00 65.94 72 SER A CA 1
ATOM 603 C C . SER A 1 72 ? 11.658 0.903 -22.590 1.00 65.94 72 SER A C 1
ATOM 605 O O . SER A 1 72 ? 12.739 0.688 -23.136 1.00 65.94 72 SER A O 1
ATOM 607 N N . GLY A 1 73 ? 10.666 0.011 -22.562 1.00 67.88 73 GLY A N 1
ATOM 608 C CA . GLY A 1 73 ? 10.750 -1.321 -23.172 1.00 67.88 73 GLY A CA 1
ATOM 609 C C . GLY A 1 73 ? 11.217 -2.439 -22.237 1.00 67.88 73 GLY A C 1
ATOM 610 O O . GLY A 1 73 ? 11.355 -3.570 -22.693 1.00 67.88 73 GLY A O 1
ATOM 611 N N . LEU A 1 74 ? 11.438 -2.152 -20.950 1.00 74.00 74 LEU A N 1
ATOM 612 C CA . LEU A 1 74 ? 11.692 -3.188 -19.949 1.00 74.00 74 LEU A CA 1
ATOM 613 C C . LEU A 1 74 ? 10.374 -3.774 -19.438 1.00 74.00 74 LEU A C 1
ATOM 615 O O . LEU A 1 74 ? 9.423 -3.043 -19.152 1.00 74.00 74 LEU A O 1
ATOM 619 N N . ASN A 1 75 ? 10.339 -5.097 -19.293 1.00 78.94 75 ASN A N 1
ATOM 620 C CA . ASN A 1 75 ? 9.249 -5.777 -18.607 1.00 78.94 75 ASN A CA 1
ATOM 621 C C . ASN A 1 75 ? 9.483 -5.683 -17.098 1.00 78.94 75 ASN A C 1
ATOM 623 O O . ASN A 1 75 ? 10.513 -6.126 -16.595 1.00 78.94 75 ASN A O 1
ATOM 627 N N . GLY A 1 76 ? 8.519 -5.104 -16.388 1.00 82.4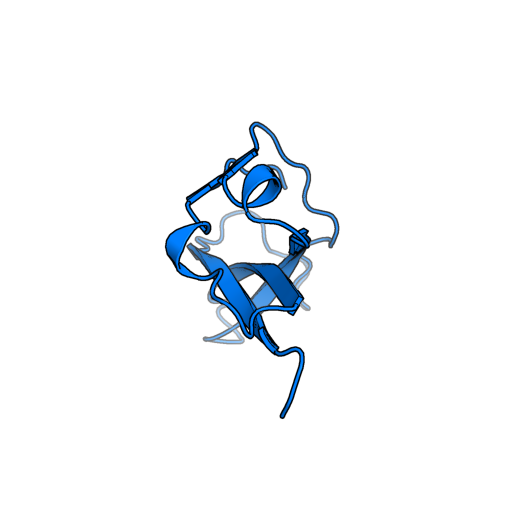4 76 GLY A N 1
ATOM 628 C CA . GLY A 1 76 ? 8.504 -5.040 -14.932 1.00 82.44 76 GLY A CA 1
ATOM 629 C C . GLY A 1 76 ? 7.258 -5.716 -14.374 1.00 82.44 76 GLY A C 1
ATOM 630 O O . GLY A 1 76 ? 6.196 -5.695 -14.995 1.00 82.44 76 GLY A O 1
ATOM 631 N N . THR A 1 77 ? 7.386 -6.305 -13.192 1.00 89.19 77 THR A N 1
ATOM 632 C CA . THR A 1 77 ? 6.272 -6.846 -12.414 1.00 89.19 77 THR A CA 1
ATOM 633 C C . THR A 1 77 ? 5.852 -5.820 -11.373 1.00 89.19 77 THR A C 1
ATOM 635 O O . THR A 1 77 ? 6.671 -5.385 -10.567 1.00 89.19 77 THR A O 1
ATOM 638 N N . LEU A 1 78 ? 4.573 -5.449 -11.369 1.00 89.69 78 LEU A N 1
ATOM 639 C CA . LEU A 1 78 ? 3.991 -4.652 -10.292 1.00 89.69 78 LEU A CA 1
ATOM 640 C C . LEU A 1 78 ? 3.579 -5.582 -9.146 1.00 89.69 78 LEU A C 1
ATOM 642 O O . LEU A 1 78 ? 2.827 -6.532 -9.361 1.00 89.69 78 LEU A O 1
ATOM 646 N N . ARG A 1 79 ? 4.054 -5.297 -7.938 1.00 93.12 79 ARG A N 1
ATOM 647 C CA . ARG A 1 79 ? 3.705 -5.998 -6.702 1.00 93.12 79 ARG A CA 1
ATOM 648 C C . ARG A 1 79 ? 3.030 -5.028 -5.746 1.00 93.12 79 ARG A C 1
ATOM 650 O O . ARG A 1 79 ? 3.398 -3.858 -5.679 1.00 93.12 79 ARG A O 1
ATOM 657 N N . LEU A 1 80 ? 2.039 -5.526 -5.019 1.00 94.25 80 LEU A N 1
ATOM 658 C CA . LEU A 1 80 ? 1.474 -4.826 -3.877 1.00 94.25 80 LEU A CA 1
ATOM 659 C C . LEU A 1 80 ? 2.036 -5.462 -2.615 1.00 94.25 80 LEU A C 1
ATOM 661 O O . LEU A 1 80 ? 1.914 -6.672 -2.430 1.00 94.25 80 LEU A O 1
ATOM 665 N N . GLU A 1 81 ? 2.601 -4.640 -1.751 1.00 95.50 81 GLU A N 1
ATOM 666 C CA . GLU A 1 81 ? 3.117 -5.050 -0.456 1.00 95.50 81 GLU A CA 1
ATOM 667 C C . GLU A 1 81 ? 2.463 -4.215 0.643 1.00 95.50 81 GLU A C 1
ATOM 669 O O . GLU A 1 81 ? 1.962 -3.111 0.407 1.00 95.50 81 GLU A O 1
ATOM 674 N N . TRP A 1 82 ? 2.408 -4.766 1.853 1.00 95.50 82 TRP A N 1
ATOM 675 C CA . TRP A 1 82 ? 1.850 -4.066 2.999 1.00 95.50 82 TRP A CA 1
ATOM 676 C C . TRP A 1 82 ? 2.552 -4.466 4.289 1.00 95.50 82 TRP A C 1
ATOM 678 O O . TRP A 1 82 ? 2.932 -5.619 4.488 1.00 95.50 82 TRP A O 1
ATOM 688 N N . ASN A 1 83 ? 2.653 -3.504 5.200 1.00 95.88 83 ASN A N 1
ATOM 689 C CA . ASN A 1 83 ? 3.111 -3.715 6.562 1.00 95.88 83 ASN A CA 1
ATOM 690 C C . ASN A 1 83 ? 1.980 -3.430 7.558 1.00 95.88 83 ASN A C 1
ATOM 692 O O . ASN A 1 83 ? 1.324 -2.387 7.482 1.00 95.88 83 ASN A O 1
ATOM 696 N N . VAL A 1 84 ? 1.774 -4.345 8.509 1.00 95.62 84 VAL A N 1
ATOM 697 C CA . VAL A 1 84 ? 0.800 -4.182 9.594 1.00 95.62 84 VAL A CA 1
ATOM 698 C C . VAL A 1 84 ? 1.473 -3.439 10.739 1.00 95.62 84 VAL A C 1
ATOM 700 O O . VAL A 1 84 ? 2.427 -3.932 11.333 1.00 95.62 84 VAL A O 1
ATOM 703 N N . VAL A 1 85 ? 0.966 -2.256 11.073 1.00 95.81 85 VAL A N 1
ATOM 704 C CA . VAL A 1 85 ? 1.426 -1.507 12.243 1.00 95.81 85 VAL A CA 1
ATOM 705 C C . VAL A 1 85 ? 0.464 -1.795 13.393 1.00 95.81 85 VAL A C 1
ATOM 707 O O . VAL A 1 85 ? -0.720 -1.444 13.284 1.00 95.81 85 VAL A O 1
ATOM 710 N N . PRO A 1 86 ? 0.923 -2.431 14.484 1.00 95.50 86 PRO A N 1
ATOM 711 C CA . PRO A 1 86 ? 0.052 -2.724 15.603 1.00 95.50 86 PRO A CA 1
ATOM 712 C C . PRO A 1 86 ? -0.146 -1.510 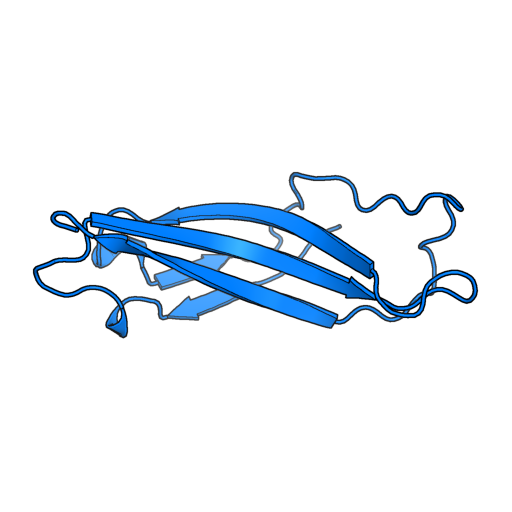16.525 1.00 95.50 86 PRO A C 1
ATOM 714 O O . PRO A 1 86 ? 0.632 -0.555 16.500 1.00 95.50 86 PRO A O 1
ATOM 717 N N . TRP A 1 87 ? -1.179 -1.546 17.368 1.00 89.69 87 TRP A N 1
ATOM 718 C CA . TRP A 1 87 ? -1.334 -0.594 18.477 1.00 89.69 87 TRP A CA 1
ATOM 719 C C . TRP A 1 87 ? -0.332 -0.857 19.600 1.00 89.69 87 TRP A C 1
ATOM 721 O O . TRP A 1 87 ? 0.159 0.089 20.216 1.00 89.69 87 TRP A O 1
ATOM 731 N N . VAL A 1 88 ? -0.031 -2.132 19.851 1.00 86.94 88 VAL A N 1
ATOM 732 C CA . VAL A 1 88 ? 0.912 -2.587 20.877 1.00 86.94 88 VAL A CA 1
ATOM 733 C C . VAL A 1 88 ? 1.918 -3.545 20.243 1.00 86.94 88 VAL A C 1
ATOM 735 O O . VAL A 1 88 ? 1.515 -4.467 19.527 1.00 86.94 88 VAL A O 1
ATOM 738 N N . GLY A 1 89 ? 3.206 -3.298 20.496 1.00 62.88 89 GLY A N 1
ATOM 739 C CA . GLY A 1 89 ? 4.343 -4.112 20.053 1.00 62.88 89 GLY A CA 1
ATOM 740 C C . GLY A 1 89 ? 5.033 -4.839 21.195 1.00 62.88 89 GLY A C 1
ATOM 741 O O . GLY A 1 89 ? 4.754 -4.496 22.367 1.00 62.88 89 GLY A O 1
#

Sequence (89 aa):
VWFNLDADLRPWFHWNTKQLHVYAVVAFETPQHHSNEIVIWDHIVTSVDQARLQLSKQKAEYLVSDIAHKLSGLNGTLRLEWNVVPWVG

Organism: NCBI:txid1555241

Foldseek 3Di:
DWDWDWDQQLVVDDPFFQKKKKWKWKWFQDPVGGTDIDTFDIDIGGDSVSRGDTDDRDGGPDDDADPVRPPPPTDIDIDMDIDGDTPPD

Secondary structure (DSSP, 8-state):
-EEEEEEE-GGG--TTEEEEEEEEEEEE--SS-S-EEEEEEEEEE-SGGG-EEEEEEEEPSS----TTS--TT--EEEEEEEEEEES--